Protein AF-T0ZNH0-F1 (afdb_monomer_lite)

Organism: NCBI:txid410659

Foldseek 3Di:
DPPVVVVVVVVVVVVVVVVVVVCVVDVVVVVVVPPPVVVVVVVVVVVVVVVVVVVVVVVVVVLVVQQDDDCDFLNVLVVVQVPDPDDHDALQVNLQRNVPNVCSNPVDDDDFLQCLVVRHDPPSAAHQEDEDAPCVPDDPVSNVSVVVRYVYYHYHD

Secondary structure (DSSP, 8-state):
--HHHHHHHHHHHHHHHHHHHHHHH-HHHHHHHHS-HHHHHHHHHHHHHHHHHHHHHHHHHHHHHHS---SSTHHHHHHHHHT-SS-PPPHHHHHHHHHHHHHHH-------HHHHHHHS-TTT--EEEEEETTGGGS-HHHHHHHHTTEEEEEE--

Radius of gyration: 29.54 Å; chains: 1; bounding box: 73×33×73 Å

Sequence (157 aa):
MDGLAASIELRYARVECLWNLTLAQNPDLRGIALERRHDLVGTFAALERQRLKDNVTTILANHLAQVPQGAMGEMKVIRGEIGKKRGHIALRRLFERAGTAIQRIKPVLLMSPISVAQFLPPGAISFDLLVIDEASQV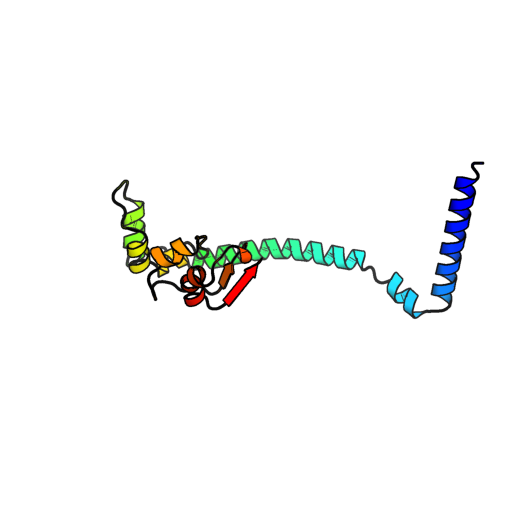RPEDALGAIARAGQIVVVG

Structure (mmCIF, N/CA/C/O backbone):
data_AF-T0ZNH0-F1
#
_entry.id   AF-T0ZNH0-F1
#
loop_
_atom_site.group_PDB
_atom_site.id
_atom_site.type_symbol
_atom_site.label_atom_id
_atom_site.label_alt_id
_atom_site.label_comp_id
_atom_site.label_asym_id
_atom_site.label_entity_id
_atom_site.label_seq_id
_atom_site.pdbx_PDB_ins_code
_atom_site.Cartn_x
_atom_site.Cartn_y
_atom_site.Cartn_z
_atom_site.occupancy
_atom_site.B_iso_or_equiv
_atom_site.auth_seq_id
_atom_site.auth_comp_id
_atom_site.auth_asym_id
_atom_site.auth_atom_id
_atom_site.pdbx_PDB_model_num
ATOM 1 N N . MET A 1 1 ? 51.446 13.162 -40.297 1.00 59.19 1 MET A N 1
ATOM 2 C CA . MET A 1 1 ? 50.164 12.531 -39.923 1.00 59.19 1 MET A CA 1
ATOM 3 C C . MET A 1 1 ? 50.441 11.597 -38.767 1.00 59.19 1 MET A C 1
ATOM 5 O O . MET A 1 1 ? 51.396 10.836 -38.853 1.00 59.19 1 MET A O 1
ATOM 9 N N . ASP A 1 2 ? 49.692 11.732 -37.677 1.00 78.88 2 ASP A N 1
ATOM 10 C CA . ASP A 1 2 ? 49.848 10.903 -36.481 1.00 78.88 2 ASP A CA 1
ATOM 11 C C . ASP A 1 2 ? 49.482 9.445 -36.812 1.00 78.88 2 ASP A C 1
ATOM 13 O O . ASP A 1 2 ? 48.378 9.163 -37.283 1.00 78.88 2 ASP A O 1
ATOM 17 N N . GLY A 1 3 ? 50.423 8.517 -36.616 1.00 81.94 3 GLY A N 1
ATOM 18 C CA . GLY A 1 3 ? 50.231 7.097 -36.925 1.00 81.94 3 GLY A CA 1
ATOM 19 C C . GLY A 1 3 ? 49.093 6.459 -36.123 1.00 81.94 3 GLY A C 1
ATOM 20 O O . GLY A 1 3 ? 48.479 5.493 -36.583 1.00 81.94 3 GLY A O 1
ATOM 21 N N . LEU A 1 4 ? 48.756 7.028 -34.961 1.00 79.25 4 LEU A N 1
ATOM 22 C CA . LEU A 1 4 ? 47.622 6.590 -34.155 1.00 79.25 4 LEU A CA 1
ATOM 23 C C . LEU A 1 4 ? 46.286 6.896 -34.851 1.00 79.25 4 LEU A C 1
ATOM 25 O O . LEU A 1 4 ? 45.416 6.027 -34.922 1.00 79.25 4 LEU A O 1
ATOM 29 N N . ALA A 1 5 ? 46.153 8.095 -35.426 1.00 83.00 5 ALA A N 1
ATOM 30 C CA . ALA A 1 5 ? 44.958 8.521 -36.152 1.00 83.00 5 ALA A CA 1
ATOM 31 C C . ALA A 1 5 ? 44.720 7.656 -37.401 1.00 83.00 5 ALA A C 1
ATOM 33 O O . ALA A 1 5 ? 43.619 7.140 -37.591 1.00 83.00 5 ALA A O 1
ATOM 34 N N . ALA A 1 6 ? 45.774 7.384 -38.178 1.00 86.38 6 ALA A N 1
ATOM 35 C CA . ALA A 1 6 ? 45.688 6.515 -39.355 1.00 86.38 6 ALA A CA 1
ATOM 36 C C . ALA A 1 6 ? 45.276 5.072 -38.997 1.00 86.38 6 ALA A C 1
ATOM 38 O O . ALA A 1 6 ? 44.510 4.431 -39.715 1.00 86.38 6 ALA A O 1
ATOM 39 N N . SER A 1 7 ? 45.745 4.549 -37.858 1.00 90.25 7 SER A N 1
ATOM 40 C CA . SER A 1 7 ? 45.369 3.214 -37.372 1.00 90.25 7 SER A CA 1
ATOM 41 C C . SER A 1 7 ? 43.906 3.130 -36.914 1.00 90.25 7 SER A C 1
ATOM 43 O O . SER A 1 7 ? 43.260 2.086 -37.055 1.00 90.25 7 SER A O 1
ATOM 45 N N . ILE A 1 8 ? 43.375 4.209 -36.334 1.00 88.31 8 ILE A N 1
ATOM 46 C CA . ILE A 1 8 ? 41.962 4.308 -35.948 1.00 88.31 8 ILE A CA 1
ATOM 47 C C . ILE A 1 8 ? 41.086 4.352 -37.202 1.00 88.31 8 ILE A C 1
ATOM 49 O O . ILE A 1 8 ? 40.141 3.572 -37.307 1.00 88.31 8 ILE A O 1
ATOM 53 N N . GLU A 1 9 ? 41.449 5.187 -38.173 1.00 90.25 9 GLU A N 1
ATOM 54 C CA . GLU A 1 9 ? 40.709 5.354 -39.424 1.00 90.25 9 GLU A CA 1
ATOM 55 C C . GLU A 1 9 ? 40.670 4.056 -40.247 1.00 90.25 9 GLU A C 1
ATOM 57 O O . GLU A 1 9 ? 39.603 3.625 -40.681 1.00 90.25 9 GLU A O 1
ATOM 62 N N . LEU A 1 10 ? 41.798 3.341 -40.350 1.00 93.62 10 LEU A N 1
ATOM 63 C CA . LEU A 1 10 ? 41.855 2.039 -41.023 1.00 93.62 10 LEU A CA 1
ATOM 64 C C . LEU A 1 10 ? 40.965 0.989 -40.336 1.00 93.62 10 LEU A C 1
ATOM 66 O O . LEU A 1 10 ? 40.299 0.193 -41.002 1.00 93.62 10 LEU A O 1
ATOM 70 N N . ARG A 1 11 ? 40.948 0.962 -38.995 1.00 90.88 11 ARG A N 1
ATOM 71 C CA . ARG A 1 11 ? 40.088 0.038 -38.238 1.00 90.88 11 ARG A CA 1
ATOM 72 C C . ARG A 1 11 ? 38.618 0.358 -38.440 1.00 90.88 11 ARG A C 1
ATOM 74 O O . ARG A 1 11 ? 37.847 -0.570 -38.668 1.00 90.88 11 ARG A O 1
ATOM 81 N N . TYR A 1 12 ? 38.254 1.636 -38.399 1.00 87.94 12 TYR A N 1
ATOM 82 C CA . TYR A 1 12 ? 36.891 2.079 -38.659 1.00 87.94 12 TYR A CA 1
ATOM 83 C C . TYR A 1 12 ? 36.436 1.662 -40.065 1.00 87.94 12 TYR A C 1
ATOM 85 O O . TYR A 1 12 ? 35.450 0.939 -40.193 1.00 87.94 12 TYR A O 1
ATOM 93 N N . ALA A 1 13 ? 37.221 1.991 -41.097 1.00 91.12 13 ALA A N 1
ATOM 94 C CA . ALA A 1 13 ? 36.915 1.643 -42.485 1.00 91.12 13 ALA A CA 1
ATOM 95 C C . ALA A 1 13 ? 36.782 0.124 -42.698 1.00 91.12 13 ALA A C 1
ATOM 97 O O . ALA A 1 13 ? 35.902 -0.347 -43.422 1.00 91.12 13 ALA A O 1
ATOM 98 N N . ARG A 1 14 ? 37.626 -0.676 -42.032 1.00 94.88 14 ARG A N 1
ATOM 99 C CA . ARG A 1 14 ? 37.534 -2.141 -42.090 1.00 94.88 14 ARG A CA 1
ATOM 100 C C . ARG A 1 14 ? 36.255 -2.662 -41.437 1.00 94.88 14 ARG A C 1
ATOM 102 O O . ARG A 1 14 ? 35.618 -3.548 -42.002 1.00 94.88 14 ARG A O 1
ATOM 109 N N . VAL A 1 15 ? 35.893 -2.150 -40.260 1.00 90.81 15 VAL A N 1
ATOM 110 C CA . VAL A 1 15 ? 34.671 -2.559 -39.547 1.00 90.81 15 VAL A CA 1
ATOM 111 C C . VAL A 1 15 ? 33.429 -2.185 -40.353 1.00 90.81 15 VAL A C 1
ATOM 113 O O . VAL A 1 15 ? 32.549 -3.023 -40.525 1.00 90.81 15 VAL A O 1
ATOM 116 N N . GLU A 1 16 ? 33.388 -0.978 -40.913 1.00 87.06 16 GLU A N 1
ATOM 117 C CA . GLU A 1 16 ? 32.293 -0.513 -41.769 1.00 87.06 16 GLU A CA 1
ATOM 118 C C . GLU A 1 16 ? 32.147 -1.377 -43.033 1.00 87.06 16 GLU A C 1
ATOM 120 O O . GLU A 1 16 ? 31.045 -1.804 -43.379 1.00 87.06 16 GLU A O 1
ATOM 125 N N . CYS A 1 17 ? 33.259 -1.729 -43.685 1.00 92.50 17 CYS A N 1
ATOM 126 C CA . CYS A 1 17 ? 33.256 -2.636 -44.833 1.00 92.50 17 CYS A CA 1
ATOM 127 C C . CYS A 1 17 ? 32.721 -4.033 -44.471 1.00 92.50 17 CYS A C 1
ATOM 129 O O . CYS A 1 17 ? 31.843 -4.559 -45.157 1.00 92.50 17 CYS A O 1
ATOM 131 N N . LEU A 1 18 ? 33.197 -4.621 -43.366 1.00 92.31 18 LEU A N 1
ATOM 132 C CA . LEU A 1 18 ? 32.725 -5.926 -42.888 1.00 92.31 18 LEU A CA 1
ATOM 133 C C . LEU A 1 18 ? 31.234 -5.899 -42.534 1.00 92.31 18 LEU A C 1
ATOM 135 O O . LEU A 1 18 ? 30.510 -6.846 -42.846 1.00 92.31 18 LEU A O 1
ATOM 139 N N . TRP A 1 19 ? 30.759 -4.809 -41.932 1.00 85.19 19 TRP A N 1
ATOM 140 C CA . TRP A 1 19 ? 29.345 -4.607 -41.635 1.00 85.19 19 TRP A CA 1
ATOM 141 C C . TRP A 1 19 ? 28.496 -4.560 -42.910 1.00 85.19 19 TRP A C 1
ATOM 143 O O . TRP A 1 19 ? 27.515 -5.297 -43.030 1.00 85.19 19 TRP A O 1
ATOM 153 N N . ASN A 1 20 ? 28.920 -3.782 -43.908 1.00 84.69 20 ASN A N 1
ATOM 154 C CA . ASN A 1 20 ? 28.225 -3.674 -45.191 1.00 84.69 20 ASN A CA 1
ATOM 155 C C . ASN A 1 20 ? 28.192 -5.007 -45.954 1.00 84.69 20 ASN A C 1
ATOM 157 O O . ASN A 1 20 ? 27.155 -5.371 -46.512 1.00 84.69 20 ASN A O 1
ATOM 161 N N . LEU A 1 21 ? 29.284 -5.778 -45.930 1.00 90.19 21 LEU A N 1
ATOM 162 C CA . LEU A 1 21 ? 29.322 -7.131 -46.496 1.00 90.19 21 LEU A CA 1
ATOM 163 C C . LEU A 1 21 ? 28.345 -8.072 -45.781 1.00 90.19 21 LEU A C 1
ATOM 165 O O . LEU A 1 21 ? 27.611 -8.817 -46.430 1.00 90.19 21 LEU A O 1
ATOM 169 N N . THR A 1 22 ? 28.285 -7.997 -44.453 1.00 86.44 22 THR A N 1
ATOM 170 C CA . THR A 1 22 ? 27.388 -8.828 -43.638 1.00 86.44 22 THR A CA 1
ATOM 171 C C . THR A 1 22 ? 25.914 -8.504 -43.914 1.00 86.44 22 THR A C 1
ATOM 173 O O . THR A 1 22 ? 25.105 -9.422 -44.058 1.00 86.44 22 THR A O 1
ATOM 176 N N . LEU A 1 23 ? 25.568 -7.218 -44.069 1.00 82.25 23 LEU A N 1
ATOM 177 C CA . LEU A 1 23 ? 24.232 -6.752 -44.473 1.00 82.25 23 LEU A CA 1
ATOM 178 C C . LEU A 1 23 ? 23.873 -7.095 -45.927 1.00 82.25 23 LEU A C 1
ATOM 180 O O . LEU A 1 23 ? 22.691 -7.166 -46.275 1.00 82.25 23 LEU A O 1
ATOM 184 N N . ALA A 1 24 ? 24.865 -7.252 -46.806 1.00 84.06 24 ALA A N 1
ATOM 185 C CA . ALA A 1 24 ? 24.647 -7.694 -48.180 1.00 84.06 24 ALA A CA 1
ATOM 186 C C . ALA A 1 24 ? 24.351 -9.198 -48.259 1.00 84.06 24 ALA A C 1
ATOM 188 O O . ALA A 1 24 ? 23.529 -9.608 -49.074 1.00 84.06 24 ALA A O 1
ATOM 189 N N . GLN A 1 25 ? 24.992 -9.994 -47.400 1.00 88.00 25 GLN A N 1
ATOM 190 C CA . GLN A 1 25 ? 24.851 -11.451 -47.365 1.00 88.00 25 GLN A CA 1
ATOM 191 C C . GLN A 1 25 ? 23.627 -11.930 -46.575 1.00 88.00 25 GLN A C 1
ATOM 193 O O . GLN A 1 25 ? 23.114 -13.005 -46.863 1.00 88.00 25 GLN A O 1
ATOM 198 N N . ASN A 1 26 ? 23.139 -11.140 -45.612 1.00 84.94 26 ASN A N 1
ATOM 199 C CA . ASN A 1 26 ? 22.004 -11.503 -44.760 1.00 84.94 26 ASN A CA 1
ATOM 200 C C . ASN A 1 26 ? 20.877 -10.459 -44.885 1.00 84.94 26 ASN A C 1
ATOM 202 O O . ASN A 1 26 ? 20.882 -9.462 -44.156 1.00 84.94 26 ASN A O 1
ATOM 206 N N . PRO A 1 27 ? 19.898 -10.664 -45.789 1.00 76.19 27 PRO A N 1
ATOM 207 C CA . PRO A 1 27 ? 18.793 -9.729 -46.017 1.00 76.19 27 PRO A CA 1
ATOM 208 C C . PRO A 1 27 ? 17.961 -9.446 -44.759 1.00 76.19 27 PRO A C 1
ATOM 210 O O . PRO A 1 27 ? 17.524 -8.313 -44.561 1.00 76.19 27 PRO A O 1
ATOM 213 N N . ASP A 1 28 ? 17.814 -10.436 -43.875 1.00 76.62 28 ASP A N 1
ATOM 214 C CA . ASP A 1 28 ? 17.057 -10.321 -42.621 1.00 76.62 28 ASP A CA 1
ATOM 215 C C . ASP A 1 28 ? 17.672 -9.297 -41.652 1.00 76.62 28 ASP A C 1
ATOM 217 O O . ASP A 1 28 ? 16.957 -8.604 -40.924 1.00 76.62 28 ASP A O 1
ATOM 221 N N . LEU A 1 29 ? 18.999 -9.110 -41.692 1.00 71.38 29 LEU A N 1
ATOM 222 C CA . LEU A 1 29 ? 19.687 -8.105 -40.874 1.00 71.38 29 LEU A CA 1
ATOM 223 C C . LEU A 1 29 ? 19.381 -6.667 -41.326 1.00 71.38 29 LEU A C 1
ATOM 225 O O . LEU A 1 29 ? 19.462 -5.746 -40.511 1.00 71.38 29 LEU A O 1
ATOM 229 N N . ARG A 1 30 ? 18.970 -6.449 -42.587 1.00 67.19 30 ARG A N 1
ATOM 230 C CA . ARG A 1 30 ? 18.522 -5.119 -43.048 1.00 67.19 30 ARG A CA 1
ATOM 231 C C . ARG A 1 30 ? 17.213 -4.704 -42.391 1.00 67.19 30 ARG A C 1
ATOM 233 O O . ARG A 1 30 ? 17.048 -3.527 -42.086 1.00 67.19 30 ARG A O 1
ATOM 240 N N . GLY A 1 31 ? 16.310 -5.655 -42.140 1.00 63.91 31 GLY A N 1
ATOM 241 C CA . GLY A 1 31 ? 15.053 -5.394 -41.434 1.00 63.91 31 GLY A CA 1
ATOM 242 C C . GLY A 1 31 ? 15.291 -4.898 -40.006 1.00 63.91 31 GLY A C 1
ATOM 243 O O . GLY A 1 31 ? 14.664 -3.938 -39.571 1.00 63.91 31 GLY A O 1
ATOM 244 N N . ILE A 1 32 ? 16.281 -5.475 -39.317 1.00 62.12 32 ILE A N 1
ATOM 245 C CA . ILE A 1 32 ? 16.666 -5.098 -37.947 1.00 62.12 32 ILE A CA 1
ATOM 246 C C . ILE A 1 32 ? 17.263 -3.682 -37.887 1.00 62.12 32 ILE A C 1
ATOM 248 O O . ILE A 1 32 ? 17.005 -2.953 -36.932 1.00 62.12 32 ILE A O 1
ATOM 252 N N . ALA A 1 33 ? 18.037 -3.279 -38.900 1.00 59.53 33 ALA A N 1
ATOM 253 C CA . ALA A 1 33 ? 18.602 -1.929 -38.995 1.00 59.53 33 ALA A CA 1
ATOM 254 C C . ALA A 1 33 ? 17.553 -0.853 -39.352 1.00 59.53 33 ALA A C 1
ATOM 256 O O . ALA A 1 33 ? 17.741 0.318 -39.028 1.00 59.53 33 ALA A O 1
ATOM 257 N N . LEU A 1 34 ? 16.459 -1.246 -40.016 1.00 55.78 34 LEU A N 1
ATOM 258 C CA . LEU A 1 34 ? 15.361 -0.367 -40.438 1.00 55.78 34 LEU A CA 1
ATOM 259 C C . LEU A 1 34 ? 14.237 -0.244 -39.404 1.00 55.78 34 LEU A C 1
ATOM 261 O O . LEU A 1 34 ? 13.443 0.699 -39.479 1.00 55.78 34 LEU A O 1
ATOM 265 N N . GLU A 1 35 ? 14.157 -1.151 -38.428 1.00 59.06 35 GLU A N 1
ATOM 266 C CA . GLU A 1 35 ? 13.307 -0.928 -37.266 1.00 59.06 35 GLU A CA 1
ATOM 267 C C . GLU A 1 35 ? 13.835 0.291 -36.512 1.00 59.06 35 GLU A C 1
ATOM 269 O O . GLU A 1 35 ? 14.874 0.251 -35.848 1.00 59.06 35 GLU A O 1
ATOM 274 N N . ARG A 1 36 ? 13.086 1.394 -36.587 1.00 66.38 36 ARG A N 1
ATOM 275 C CA . ARG A 1 36 ? 13.330 2.607 -35.805 1.00 66.38 36 ARG A CA 1
ATOM 276 C C . ARG A 1 36 ? 12.988 2.357 -34.335 1.00 66.38 36 ARG A C 1
ATOM 278 O O . ARG A 1 36 ? 12.093 2.974 -33.769 1.00 66.38 36 ARG A O 1
ATOM 285 N N . ARG A 1 37 ? 13.685 1.414 -33.701 1.00 70.06 37 ARG A N 1
ATOM 286 C CA . ARG A 1 37 ? 13.501 1.037 -32.293 1.00 70.06 37 ARG A CA 1
ATOM 287 C C . ARG A 1 37 ? 13.651 2.245 -31.383 1.00 70.06 37 ARG A C 1
ATOM 289 O O . ARG A 1 37 ? 12.901 2.377 -30.427 1.00 70.06 37 ARG A O 1
ATOM 296 N N . HIS A 1 38 ? 14.552 3.159 -31.734 1.00 74.12 38 HIS A N 1
ATOM 297 C CA . HIS A 1 38 ? 14.703 4.440 -31.053 1.00 74.12 38 HIS A CA 1
ATOM 298 C C . HIS A 1 38 ? 13.432 5.299 -31.139 1.00 74.12 38 HIS A C 1
ATOM 300 O O . HIS A 1 38 ? 12.978 5.796 -30.110 1.00 74.12 38 HIS A O 1
ATOM 306 N N . ASP A 1 39 ? 12.803 5.404 -32.313 1.00 81.75 39 ASP A N 1
ATOM 307 C CA . ASP A 1 39 ? 11.542 6.142 -32.481 1.00 81.75 39 ASP A CA 1
ATOM 308 C C . ASP A 1 39 ? 10.392 5.466 -31.720 1.00 81.75 39 ASP A C 1
ATOM 310 O O . ASP A 1 39 ? 9.567 6.148 -31.109 1.00 81.75 39 ASP A O 1
ATOM 314 N N . LEU A 1 40 ? 10.341 4.129 -31.710 1.00 84.62 40 LEU A N 1
ATOM 315 C CA . LEU A 1 40 ? 9.319 3.368 -30.987 1.00 84.62 40 LEU A CA 1
ATOM 316 C C . LEU A 1 40 ? 9.470 3.513 -29.468 1.00 84.62 40 LEU A C 1
ATOM 318 O O . LEU A 1 40 ? 8.483 3.767 -28.783 1.00 84.62 40 LEU A O 1
ATOM 322 N N . VAL A 1 41 ? 10.697 3.429 -28.946 1.00 88.25 41 VAL A N 1
ATOM 323 C CA . VAL A 1 41 ? 11.002 3.700 -27.532 1.00 88.25 41 VAL A CA 1
ATOM 324 C C . VAL A 1 41 ? 10.660 5.147 -27.179 1.00 88.25 41 VAL A C 1
ATOM 326 O O . VAL A 1 41 ? 10.044 5.393 -26.143 1.00 88.25 41 VAL A O 1
ATOM 329 N N . GLY A 1 42 ? 10.998 6.104 -28.049 1.00 89.62 42 GLY A N 1
ATOM 330 C CA . GLY A 1 42 ? 10.655 7.513 -27.864 1.00 89.62 42 GLY A CA 1
ATOM 331 C C . GLY A 1 42 ? 9.143 7.742 -27.806 1.00 89.62 42 GLY A C 1
ATOM 332 O O . GLY A 1 42 ? 8.650 8.411 -26.898 1.00 89.62 42 GLY A O 1
ATOM 333 N N . THR A 1 43 ? 8.402 7.124 -28.726 1.00 91.75 43 THR A N 1
ATOM 334 C CA . THR A 1 43 ? 6.935 7.189 -28.783 1.00 91.75 43 THR A CA 1
ATOM 335 C C . THR A 1 43 ? 6.311 6.547 -27.549 1.00 91.75 43 THR A C 1
ATOM 337 O O . THR A 1 43 ? 5.451 7.152 -26.913 1.00 91.75 43 THR A O 1
ATOM 340 N N . PHE A 1 44 ? 6.781 5.361 -27.156 1.00 92.81 44 PHE A N 1
ATOM 341 C CA . PHE A 1 44 ? 6.326 4.677 -25.949 1.00 92.81 44 PHE A CA 1
ATOM 342 C C . PHE A 1 44 ? 6.555 5.534 -24.701 1.00 92.81 44 PHE A C 1
ATOM 344 O O . PHE A 1 44 ? 5.619 5.774 -23.946 1.00 92.81 44 PHE A O 1
ATOM 351 N N . ALA A 1 45 ? 7.765 6.066 -24.507 1.00 94.56 45 ALA A N 1
ATOM 352 C CA . ALA A 1 45 ? 8.080 6.905 -23.355 1.00 94.56 45 ALA A CA 1
ATOM 353 C C . ALA A 1 45 ? 7.236 8.191 -23.320 1.00 94.56 45 ALA A C 1
ATOM 355 O O . ALA A 1 45 ? 6.839 8.643 -22.243 1.00 94.56 45 ALA A O 1
ATOM 356 N N . ALA A 1 46 ? 6.948 8.786 -24.482 1.00 95.31 46 ALA A N 1
ATOM 357 C CA . ALA A 1 46 ? 6.076 9.952 -24.581 1.00 95.31 46 ALA A CA 1
ATOM 358 C C . ALA A 1 46 ? 4.626 9.615 -24.196 1.00 95.31 46 ALA A C 1
ATOM 360 O O . ALA A 1 46 ? 4.042 10.308 -23.359 1.00 95.31 46 ALA A O 1
ATOM 361 N N . LEU A 1 47 ? 4.076 8.531 -24.750 1.00 95.81 47 LEU A N 1
ATOM 362 C CA . LEU A 1 47 ? 2.725 8.059 -24.444 1.00 95.81 47 LEU A CA 1
ATOM 363 C C . LEU A 1 47 ? 2.585 7.646 -22.977 1.00 95.81 47 LEU A C 1
ATOM 365 O O . LEU A 1 47 ? 1.593 7.990 -22.342 1.00 95.81 47 LEU A O 1
ATOM 369 N N . GLU A 1 48 ? 3.590 6.986 -22.407 1.00 95.94 48 GLU A N 1
ATOM 370 C CA . GLU A 1 48 ? 3.582 6.575 -21.003 1.00 95.94 48 GLU A CA 1
ATOM 371 C C . GLU A 1 48 ? 3.567 7.792 -20.068 1.00 95.94 48 GLU A C 1
ATOM 373 O O . GLU A 1 48 ? 2.777 7.857 -19.126 1.00 95.94 48 GLU A O 1
ATOM 378 N N . ARG A 1 49 ? 4.361 8.830 -20.368 1.00 94.56 49 ARG A N 1
ATOM 379 C CA . ARG A 1 49 ? 4.323 10.098 -19.617 1.00 94.56 49 ARG A CA 1
ATOM 380 C C . ARG A 1 49 ? 2.972 10.797 -19.716 1.00 94.56 49 ARG A C 1
ATOM 382 O O . ARG A 1 49 ? 2.550 11.424 -18.746 1.00 94.56 49 ARG A O 1
ATOM 389 N N . GLN A 1 50 ? 2.315 10.733 -20.871 1.00 94.31 50 GLN A N 1
ATOM 390 C CA . GLN A 1 50 ? 0.972 11.282 -21.034 1.00 94.31 50 GLN A CA 1
ATOM 391 C C . GLN A 1 50 ? -0.041 10.482 -20.210 1.00 94.31 50 GLN A C 1
ATOM 393 O O . GLN A 1 50 ? -0.770 11.060 -19.408 1.00 94.31 50 GLN A O 1
ATOM 398 N N . ARG A 1 51 ? 0.004 9.152 -20.305 1.00 95.12 51 ARG A N 1
ATOM 399 C CA . ARG A 1 51 ? -0.864 8.244 -19.557 1.00 95.12 51 ARG A CA 1
ATOM 400 C C . ARG A 1 51 ? -0.727 8.409 -18.046 1.00 95.12 51 ARG A C 1
ATOM 402 O O . ARG A 1 51 ? -1.730 8.379 -17.341 1.00 95.12 51 ARG A O 1
ATOM 409 N N . LEU A 1 52 ? 0.484 8.631 -17.533 1.00 94.75 52 LEU A N 1
ATOM 410 C CA . LEU A 1 52 ? 0.697 8.913 -16.111 1.00 94.75 52 LEU A CA 1
ATOM 411 C C . LEU A 1 52 ? -0.100 10.140 -15.641 1.00 94.75 52 LEU A C 1
ATOM 413 O O . LEU A 1 52 ? -0.674 10.105 -14.553 1.00 94.75 52 LEU A O 1
ATOM 417 N N . LYS A 1 53 ? -0.196 11.199 -16.455 1.00 92.69 53 LYS A N 1
ATOM 418 C CA . LYS A 1 53 ? -0.986 12.398 -16.118 1.00 92.69 53 LYS A CA 1
ATOM 419 C C . LYS A 1 53 ? -2.485 12.095 -16.065 1.00 92.69 53 LYS A C 1
ATOM 421 O O . LYS A 1 53 ? -3.167 12.507 -15.122 1.00 92.69 53 LYS A O 1
ATOM 426 N N . ASP A 1 54 ? -2.980 11.340 -17.039 1.00 94.81 54 ASP A N 1
ATOM 427 C CA . ASP A 1 54 ? -4.392 10.953 -17.113 1.00 94.81 54 ASP A CA 1
ATOM 428 C C . ASP A 1 54 ? -4.769 10.018 -15.952 1.00 94.81 54 ASP A C 1
ATOM 430 O O . ASP A 1 54 ? -5.817 10.180 -15.316 1.00 94.81 54 ASP A O 1
ATOM 434 N N . ASN A 1 55 ? -3.869 9.094 -15.600 1.00 95.50 55 ASN A N 1
ATOM 435 C CA . ASN A 1 55 ? -4.023 8.192 -14.463 1.00 95.50 55 ASN A CA 1
ATOM 436 C C . ASN A 1 55 ? -4.116 8.961 -13.143 1.00 95.50 55 ASN A C 1
ATOM 438 O O . ASN A 1 55 ? -5.022 8.691 -12.361 1.00 95.50 55 ASN A O 1
ATOM 442 N N . VAL A 1 56 ? -3.231 9.934 -12.894 1.00 94.56 56 VAL A N 1
ATOM 443 C CA . VAL A 1 56 ? -3.277 10.751 -11.665 1.00 94.56 56 VAL A CA 1
ATOM 444 C C . VAL A 1 56 ? -4.626 11.455 -11.531 1.00 94.56 56 VAL A C 1
ATOM 446 O O . VAL A 1 56 ? -5.243 11.409 -10.467 1.00 94.56 56 VAL A O 1
ATOM 449 N N . THR A 1 57 ? -5.111 12.054 -12.619 1.00 95.00 57 THR A N 1
ATOM 450 C CA . THR A 1 57 ? -6.406 12.749 -12.638 1.00 95.00 57 THR A CA 1
ATOM 451 C C . THR A 1 57 ? -7.557 11.786 -12.340 1.00 95.00 57 THR A C 1
ATOM 453 O O . THR A 1 57 ? -8.418 12.077 -11.511 1.00 95.00 57 THR A O 1
ATOM 456 N N . THR A 1 58 ? -7.536 10.607 -12.962 1.00 96.12 58 THR A N 1
ATOM 457 C CA . THR A 1 58 ? -8.557 9.566 -12.775 1.00 96.12 58 THR A CA 1
ATOM 458 C C . THR A 1 58 ? -8.552 9.012 -11.349 1.00 96.12 58 THR A C 1
ATOM 460 O O . THR A 1 58 ? -9.605 8.893 -10.724 1.00 96.12 58 THR A O 1
ATOM 463 N N . ILE A 1 59 ? -7.370 8.714 -10.802 1.00 95.06 59 ILE A N 1
ATOM 464 C CA . ILE A 1 59 ? -7.195 8.227 -9.428 1.00 95.06 59 ILE A CA 1
ATOM 465 C C . ILE A 1 59 ? -7.724 9.260 -8.433 1.00 95.06 59 ILE A C 1
ATOM 467 O O . ILE A 1 59 ? -8.470 8.900 -7.524 1.00 95.06 59 ILE A O 1
ATOM 471 N N . LEU A 1 60 ? -7.387 10.540 -8.620 1.00 94.69 60 LEU A N 1
ATOM 472 C CA . LEU A 1 60 ? -7.860 11.614 -7.751 1.00 94.69 60 LEU A CA 1
ATOM 473 C C . LEU A 1 60 ? -9.386 11.748 -7.797 1.00 94.69 60 LEU A C 1
ATOM 475 O O . LEU A 1 60 ? -10.018 11.816 -6.745 1.00 94.69 60 LEU A O 1
ATOM 479 N N . ALA A 1 61 ? -9.981 11.753 -8.992 1.00 95.25 61 ALA A N 1
ATOM 480 C CA . ALA A 1 61 ? -11.429 11.851 -9.150 1.00 95.25 61 ALA A CA 1
ATOM 481 C C . ALA A 1 61 ? -12.156 10.684 -8.460 1.00 95.25 61 ALA A C 1
ATOM 483 O O . ALA A 1 61 ? -13.089 10.905 -7.686 1.00 95.25 61 ALA A O 1
ATOM 484 N N . ASN A 1 62 ? -11.680 9.453 -8.670 1.00 94.50 62 ASN A N 1
ATOM 485 C CA . ASN A 1 62 ? -12.238 8.256 -8.039 1.00 94.50 62 ASN A CA 1
ATOM 486 C C . ASN A 1 62 ? -12.082 8.280 -6.517 1.00 94.50 62 ASN A C 1
ATOM 488 O O . ASN A 1 62 ? -13.022 7.946 -5.797 1.00 94.50 62 ASN A O 1
ATOM 492 N N . HIS A 1 63 ? -10.920 8.706 -6.018 1.00 94.50 63 HIS A N 1
ATOM 493 C CA . HIS A 1 63 ? -10.689 8.839 -4.587 1.00 94.50 63 HIS A CA 1
ATOM 494 C C . HIS A 1 63 ? -11.647 9.863 -3.967 1.00 94.50 63 HIS A C 1
ATOM 496 O O . HIS A 1 63 ? -12.360 9.531 -3.024 1.00 94.50 63 HIS A O 1
ATOM 502 N N . LEU A 1 64 ? -11.738 11.074 -4.530 1.00 93.56 64 LEU A N 1
ATOM 503 C CA . LEU A 1 64 ? -12.618 12.132 -4.023 1.00 93.56 64 LEU A CA 1
ATOM 504 C C . LEU A 1 64 ? -14.098 11.727 -4.024 1.00 93.56 64 LEU A C 1
ATOM 506 O O . LEU A 1 64 ? -14.825 12.103 -3.106 1.00 93.56 64 LEU A O 1
ATOM 510 N N . ALA A 1 65 ? -14.533 10.930 -5.003 1.00 92.75 65 ALA A N 1
ATOM 511 C CA . ALA A 1 65 ? -15.891 10.390 -5.050 1.00 92.75 65 ALA A CA 1
ATOM 512 C C . ALA A 1 65 ? -16.192 9.400 -3.905 1.00 92.75 65 ALA A C 1
ATOM 514 O O . ALA A 1 65 ? -17.344 9.261 -3.496 1.00 92.75 65 ALA A O 1
ATOM 515 N N . GLN A 1 66 ? -15.173 8.719 -3.372 1.00 88.69 66 GLN A N 1
ATOM 516 C CA . GLN A 1 66 ? -15.303 7.753 -2.275 1.00 88.69 66 GLN A CA 1
ATOM 517 C C . GLN A 1 66 ? -15.157 8.385 -0.882 1.00 88.69 66 GLN A C 1
ATOM 519 O O . GLN A 1 66 ? -15.567 7.776 0.115 1.00 88.69 66 GLN A O 1
ATOM 524 N N . VAL A 1 67 ? -14.578 9.589 -0.789 1.00 91.75 67 VAL A N 1
ATOM 525 C CA . VAL A 1 67 ? -14.370 10.280 0.489 1.00 91.75 67 VAL A CA 1
ATOM 526 C C . VAL A 1 67 ? -15.727 10.605 1.138 1.00 91.75 67 VAL A C 1
ATOM 528 O O . VAL A 1 67 ? -16.554 11.297 0.537 1.00 91.75 67 VAL A O 1
ATOM 531 N N . PRO A 1 68 ? -15.987 10.163 2.384 1.00 89.50 68 PRO A N 1
ATOM 532 C CA . PRO A 1 68 ? -17.264 10.422 3.040 1.00 89.50 68 PRO A CA 1
ATOM 533 C C . PRO A 1 68 ? -17.440 11.917 3.358 1.00 89.50 68 PRO A C 1
ATOM 535 O O . PRO A 1 68 ? -16.627 12.503 4.069 1.00 89.50 68 PRO A O 1
ATOM 538 N N . GLN A 1 69 ? -18.529 12.538 2.887 1.00 82.94 69 GLN A N 1
ATOM 539 C CA . GLN A 1 69 ? -18.773 13.977 3.107 1.00 82.94 69 GLN A CA 1
ATOM 540 C C . GLN A 1 69 ? -19.697 14.297 4.298 1.00 82.94 69 GLN A C 1
ATOM 542 O O . GLN A 1 69 ? -19.657 15.404 4.842 1.00 82.94 69 GLN A O 1
ATOM 547 N N . GLY A 1 70 ? -20.490 13.322 4.756 1.00 82.94 70 GLY A N 1
ATOM 548 C CA . GLY A 1 70 ? -21.466 13.494 5.837 1.00 82.94 70 GLY A CA 1
ATOM 549 C C . GLY A 1 70 ? -20.864 13.750 7.229 1.00 82.94 70 GLY A C 1
ATOM 550 O O . GLY A 1 70 ? -19.665 13.598 7.465 1.00 82.94 70 GLY A O 1
ATOM 551 N N . ALA A 1 71 ? -21.722 14.132 8.179 1.00 81.94 71 ALA A N 1
ATOM 552 C CA . ALA A 1 71 ? -21.354 14.376 9.582 1.00 81.94 71 ALA A CA 1
ATOM 553 C C . ALA A 1 71 ? -21.830 13.276 10.554 1.00 81.94 71 ALA A C 1
ATOM 555 O O . ALA A 1 71 ? -21.682 13.419 11.765 1.00 81.94 71 ALA A O 1
ATOM 556 N N . MET A 1 72 ? -22.417 12.194 10.034 1.00 85.00 72 MET A N 1
ATOM 557 C CA . MET A 1 72 ? -23.006 11.103 10.819 1.00 85.00 72 MET A CA 1
ATOM 558 C C . MET A 1 72 ? -22.158 9.827 10.744 1.00 85.00 72 MET A C 1
ATOM 560 O O . MET A 1 72 ? -21.272 9.707 9.898 1.00 85.00 72 MET A O 1
ATOM 564 N N . GLY A 1 73 ? -22.416 8.878 11.648 1.00 90.75 73 GLY A N 1
ATOM 565 C CA . GLY A 1 73 ? -21.673 7.616 11.725 1.00 90.75 73 GLY A CA 1
ATOM 566 C C . GLY A 1 73 ? -20.197 7.819 12.079 1.00 90.75 73 GLY A C 1
ATOM 567 O O . GLY A 1 73 ? -19.861 8.668 12.908 1.00 90.75 73 GLY A O 1
ATOM 568 N N . GLU A 1 74 ? -19.310 7.067 11.426 1.00 94.06 74 GLU A N 1
ATOM 569 C CA . GLU A 1 74 ? -17.856 7.133 11.636 1.00 94.06 74 GLU A CA 1
ATOM 570 C C . GLU A 1 74 ? -17.283 8.550 11.423 1.00 94.06 74 GLU A C 1
ATOM 572 O O . GLU A 1 74 ? -16.388 8.985 12.150 1.00 94.06 74 GLU A O 1
ATOM 577 N N . MET A 1 75 ? -17.865 9.337 10.508 1.00 94.94 75 MET A N 1
ATOM 578 C CA . MET A 1 75 ? -17.444 10.724 10.270 1.00 94.94 75 MET A CA 1
ATOM 579 C C . MET A 1 75 ? -17.700 11.652 11.456 1.00 94.94 75 MET A C 1
ATOM 581 O O . MET A 1 75 ? -16.968 12.627 11.631 1.00 94.94 75 MET A O 1
ATOM 585 N N . LYS A 1 76 ? -18.697 11.356 12.300 1.00 95.06 76 LYS A N 1
ATOM 586 C CA . LYS A 1 76 ? -18.933 12.111 13.539 1.00 95.06 76 LYS A CA 1
ATOM 587 C C . LYS A 1 76 ? -17.756 11.957 14.498 1.00 95.06 76 LYS A C 1
ATOM 589 O O . LYS A 1 76 ? -17.342 12.934 15.117 1.00 95.06 76 LYS A O 1
ATOM 594 N N . VAL A 1 77 ? -17.213 10.741 14.601 1.00 95.38 77 VAL A N 1
ATOM 595 C CA . VAL A 1 77 ? -16.041 10.442 15.435 1.00 95.38 77 VAL A CA 1
ATOM 596 C C . VAL A 1 77 ? -14.837 11.213 14.906 1.00 95.38 77 VAL A C 1
ATOM 598 O O . VAL A 1 77 ? -14.223 11.960 15.658 1.00 95.38 77 VAL A O 1
ATOM 601 N N . ILE A 1 78 ? -14.563 11.118 13.602 1.00 94.69 78 ILE A N 1
ATOM 602 C CA . ILE A 1 78 ? -13.419 11.789 12.967 1.00 94.69 78 ILE A CA 1
ATOM 603 C C . ILE A 1 78 ? -13.501 13.310 13.133 1.00 94.69 78 ILE A C 1
ATOM 605 O O . ILE A 1 78 ? -12.557 13.927 13.621 1.00 94.69 78 ILE A O 1
ATOM 609 N N . ARG A 1 79 ? -14.636 13.930 12.784 1.00 93.75 79 ARG A N 1
ATOM 610 C CA . ARG A 1 79 ? -14.824 15.385 12.933 1.00 93.75 79 ARG A CA 1
ATOM 611 C C . ARG A 1 79 ? -14.730 15.823 14.395 1.00 93.75 79 ARG A C 1
ATOM 613 O O . ARG A 1 79 ? -14.159 16.873 14.678 1.00 93.75 79 ARG A O 1
ATOM 620 N N . GLY A 1 80 ? -15.251 15.009 15.314 1.00 94.44 80 GLY A N 1
ATOM 621 C CA . GLY A 1 80 ? -15.128 15.233 16.750 1.00 94.44 80 GLY A CA 1
ATOM 622 C C . GLY A 1 80 ? -13.675 15.222 17.225 1.00 94.44 80 GLY A C 1
ATOM 623 O O . GLY A 1 80 ? -13.294 16.091 18.003 1.00 94.44 80 GLY A O 1
ATOM 624 N N . GLU A 1 81 ? -12.851 14.289 16.740 1.00 95.50 81 GLU A N 1
ATOM 625 C CA . GLU A 1 81 ? -11.423 14.244 17.076 1.00 95.50 81 GLU A CA 1
ATOM 626 C C . GLU A 1 81 ? -10.624 15.386 16.436 1.00 95.50 81 GLU A C 1
ATOM 628 O O . GLU A 1 81 ? -9.764 15.947 17.108 1.00 95.50 81 GLU A O 1
ATOM 633 N N . ILE A 1 82 ? -10.934 15.785 15.196 1.00 94.06 82 ILE A N 1
ATOM 634 C CA . ILE A 1 82 ? -10.291 16.927 14.516 1.00 94.06 82 ILE A CA 1
ATOM 635 C C . ILE A 1 82 ? -10.560 18.246 15.257 1.00 94.06 82 ILE A C 1
ATOM 637 O O . ILE A 1 82 ? -9.687 19.106 15.330 1.00 94.06 82 ILE A O 1
ATOM 641 N N . GLY A 1 83 ? -11.756 18.416 15.828 1.00 94.12 83 GLY A N 1
ATOM 642 C CA . GLY A 1 83 ? -12.120 19.626 16.572 1.00 94.12 83 GLY A CA 1
ATOM 643 C C . GLY A 1 83 ? -11.470 19.752 17.957 1.00 94.12 83 GLY A C 1
ATOM 644 O O . GLY A 1 83 ? -11.563 20.809 18.584 1.00 94.12 83 GLY A O 1
ATOM 645 N N . LYS A 1 84 ? -10.826 18.696 18.470 1.00 96.12 84 LYS A N 1
ATOM 646 C CA . LYS A 1 84 ? -10.176 18.715 19.788 1.00 96.12 84 LYS A CA 1
ATOM 647 C C . LYS A 1 84 ? -8.781 19.331 19.703 1.00 96.12 84 LYS A C 1
ATOM 649 O O . LYS A 1 84 ? -8.035 19.088 18.767 1.00 96.12 84 LYS A O 1
ATOM 654 N N . LYS A 1 85 ? -8.399 20.071 20.749 1.00 94.06 85 LYS A N 1
ATOM 655 C CA . LYS A 1 85 ? -7.022 20.571 20.940 1.00 94.06 85 LYS A CA 1
ATOM 656 C C . LYS A 1 85 ? -6.143 19.638 21.783 1.00 94.06 85 LYS A C 1
ATOM 658 O O . LYS A 1 85 ? -4.927 19.768 21.777 1.00 94.06 85 LYS A O 1
ATOM 663 N N . ARG A 1 86 ? -6.760 18.768 22.589 1.00 94.38 86 ARG A N 1
ATOM 664 C CA . ARG A 1 86 ? -6.104 17.833 23.517 1.00 94.38 86 ARG A CA 1
ATOM 665 C C . ARG A 1 86 ? -7.064 16.707 23.895 1.00 94.38 86 ARG A C 1
ATOM 667 O O . ARG A 1 86 ? -8.275 16.864 23.744 1.00 94.38 86 ARG A O 1
ATOM 674 N N . GLY A 1 87 ? -6.534 15.611 24.438 1.00 93.56 87 GLY A N 1
ATOM 675 C CA . GLY A 1 87 ? -7.352 14.477 24.889 1.00 93.56 87 GLY A CA 1
ATOM 676 C C . GLY A 1 87 ? -7.991 13.705 23.733 1.00 93.56 87 GLY A C 1
ATOM 677 O O . GLY A 1 87 ? -9.165 13.330 23.808 1.00 93.56 87 GLY A O 1
ATOM 678 N N . HIS A 1 88 ? -7.236 13.514 22.649 1.00 96.56 88 HIS A N 1
ATOM 679 C CA . HIS A 1 88 ? -7.665 12.666 21.542 1.00 96.56 88 HIS A CA 1
ATOM 680 C C . HIS A 1 88 ? -7.819 11.222 22.010 1.00 96.56 88 HIS A C 1
ATOM 682 O O . HIS A 1 88 ? -7.104 10.760 22.905 1.00 96.56 88 HIS A O 1
ATOM 688 N N . ILE A 1 89 ? -8.756 10.497 21.406 1.00 95.69 89 ILE A N 1
ATOM 689 C CA . ILE A 1 89 ? -8.854 9.059 21.658 1.00 95.69 89 ILE A CA 1
ATOM 690 C C . ILE A 1 89 ? -7.606 8.344 21.125 1.00 95.69 89 ILE A C 1
ATOM 692 O O . ILE A 1 89 ? -7.012 8.751 20.129 1.00 95.69 89 ILE A O 1
ATOM 696 N N . ALA A 1 90 ? -7.215 7.254 21.787 1.00 95.44 90 ALA A N 1
ATOM 697 C CA . ALA A 1 90 ? -6.102 6.429 21.331 1.00 95.44 90 ALA A CA 1
ATOM 698 C C . ALA A 1 90 ? -6.346 5.918 19.901 1.00 95.44 90 ALA A C 1
ATOM 700 O O . ALA A 1 90 ? -7.464 5.504 19.583 1.00 95.44 90 ALA A O 1
ATOM 701 N N . LEU A 1 91 ? -5.290 5.878 19.078 1.00 93.81 91 LEU A N 1
ATOM 702 C CA . LEU A 1 91 ? -5.363 5.450 17.673 1.00 93.81 91 LEU A CA 1
ATOM 703 C C . LEU A 1 91 ? -6.073 4.108 17.504 1.00 93.81 91 LEU A C 1
ATOM 705 O O . LEU A 1 91 ? -6.932 3.975 16.641 1.00 93.81 91 LEU A O 1
ATOM 709 N N . ARG A 1 92 ? -5.794 3.145 18.387 1.00 94.81 92 ARG A N 1
ATOM 710 C CA . ARG A 1 92 ? -6.461 1.842 18.357 1.00 94.81 92 ARG A CA 1
ATOM 711 C C . ARG A 1 92 ? -7.986 1.959 18.433 1.00 94.81 92 ARG A C 1
ATOM 713 O O . ARG A 1 92 ? -8.681 1.421 17.581 1.00 94.81 92 ARG A O 1
ATOM 720 N N . ARG A 1 93 ? -8.507 2.743 19.384 1.00 95.44 93 ARG A N 1
ATOM 721 C CA . ARG A 1 93 ? -9.955 3.001 19.515 1.00 95.44 93 ARG A CA 1
ATOM 722 C C . ARG A 1 93 ? -10.508 3.826 18.357 1.00 95.44 93 ARG A C 1
ATOM 724 O O . ARG A 1 93 ? -11.682 3.699 18.029 1.00 95.44 93 ARG A O 1
ATOM 731 N N . LEU A 1 94 ? -9.691 4.699 17.769 1.00 95.19 94 LEU A N 1
ATOM 732 C CA . LEU A 1 94 ? -10.077 5.466 16.589 1.00 95.19 94 LEU A CA 1
ATOM 733 C C . LEU A 1 94 ? -10.311 4.534 15.391 1.00 95.19 94 LEU A C 1
ATOM 735 O O . LEU A 1 94 ? -11.360 4.630 14.762 1.00 95.19 94 LEU A O 1
ATOM 739 N N . PHE A 1 95 ? -9.403 3.587 15.134 1.00 95.00 95 PHE A N 1
ATOM 740 C CA . PHE A 1 95 ? -9.579 2.575 14.087 1.00 95.00 95 PHE A CA 1
ATOM 741 C C . PHE A 1 95 ? -10.739 1.612 14.375 1.00 95.00 95 PHE A C 1
ATOM 743 O O . PHE A 1 95 ? -11.447 1.246 13.445 1.00 95.00 95 PHE A O 1
ATOM 750 N N . GLU A 1 96 ? -11.003 1.255 15.637 1.00 94.31 96 GLU A N 1
ATOM 751 C CA . GLU A 1 96 ? -12.193 0.457 16.004 1.00 94.31 96 GLU A CA 1
ATOM 752 C C . GLU A 1 96 ? -13.507 1.181 15.685 1.00 94.31 96 GLU A C 1
ATOM 754 O O . GLU A 1 96 ? -14.486 0.551 15.300 1.00 94.31 96 GLU A O 1
ATOM 759 N N . ARG A 1 97 ? -13.551 2.504 15.881 1.00 94.25 97 ARG A N 1
ATOM 760 C CA . ARG A 1 97 ? -14.788 3.295 15.774 1.00 94.25 97 ARG A CA 1
ATOM 761 C C . ARG A 1 97 ? -15.013 3.929 14.408 1.00 94.25 97 ARG A C 1
ATOM 763 O O . ARG A 1 97 ? -16.141 4.319 14.122 1.00 94.25 97 ARG A O 1
ATOM 770 N N . ALA A 1 98 ? -13.952 4.135 13.635 1.00 95.06 98 ALA A N 1
ATOM 771 C CA . ALA A 1 98 ? -13.995 4.885 12.384 1.00 95.06 98 ALA A CA 1
ATOM 772 C C . ALA A 1 98 ? -13.029 4.349 11.312 1.00 95.06 98 ALA A C 1
ATOM 774 O O . ALA A 1 98 ? -12.597 5.103 10.439 1.00 95.06 98 ALA A O 1
ATOM 775 N N . GLY A 1 99 ? -12.642 3.071 11.393 1.00 93.44 99 GLY A N 1
ATOM 776 C CA . GLY A 1 99 ? -11.653 2.457 10.502 1.00 93.44 99 GLY A CA 1
ATOM 777 C C . GLY A 1 99 ? -12.010 2.571 9.020 1.00 93.44 99 GLY A C 1
ATOM 778 O O . GLY A 1 99 ? -11.159 2.961 8.221 1.00 93.44 99 GLY A O 1
ATOM 779 N N . THR A 1 100 ? -13.274 2.331 8.662 1.00 92.25 100 THR A N 1
ATOM 780 C CA . THR A 1 100 ? -13.754 2.389 7.273 1.00 92.25 100 THR A CA 1
ATOM 781 C C . THR A 1 100 ? -13.630 3.796 6.692 1.00 92.25 100 THR A C 1
ATOM 783 O O . THR A 1 100 ? -13.133 3.990 5.584 1.00 92.25 100 THR A O 1
ATOM 786 N N . ALA A 1 101 ? -14.069 4.808 7.437 1.00 94.19 101 ALA A N 1
ATOM 787 C CA . ALA A 1 101 ? -14.008 6.200 7.027 1.00 94.19 101 ALA A CA 1
ATOM 788 C C . ALA A 1 101 ? -12.561 6.698 6.967 1.00 94.19 101 ALA A C 1
ATOM 790 O O . ALA A 1 101 ? -12.204 7.390 6.015 1.00 94.19 101 ALA A O 1
ATOM 791 N N . ILE A 1 102 ? -11.710 6.298 7.920 1.00 94.25 102 ILE A N 1
ATOM 792 C CA . ILE A 1 102 ? -10.273 6.602 7.884 1.00 94.25 102 ILE A CA 1
ATOM 793 C C . ILE A 1 102 ? -9.639 6.014 6.629 1.00 94.25 102 ILE A C 1
ATOM 795 O O . ILE A 1 102 ? -8.918 6.730 5.945 1.00 94.25 102 ILE A O 1
ATOM 799 N N . GLN A 1 103 ? -9.929 4.757 6.295 1.00 93.38 103 GLN A N 1
ATOM 800 C CA . GLN A 1 103 ? -9.372 4.111 5.111 1.00 93.38 103 GLN A CA 1
ATOM 801 C C . GLN A 1 103 ? -9.863 4.759 3.811 1.00 93.38 103 GLN A C 1
ATOM 803 O O . GLN A 1 103 ? -9.082 4.938 2.884 1.00 93.38 103 GLN A O 1
ATOM 808 N N . ARG A 1 104 ? -11.126 5.194 3.742 1.00 93.06 104 ARG A N 1
ATOM 809 C CA . ARG A 1 104 ? -11.631 5.942 2.576 1.00 93.06 104 ARG A CA 1
ATOM 810 C C . ARG A 1 104 ? -10.977 7.313 2.424 1.00 93.06 104 ARG A C 1
ATOM 812 O O . ARG A 1 104 ? -10.751 7.747 1.303 1.00 93.06 104 ARG A O 1
ATOM 819 N N . ILE A 1 105 ? -10.674 7.992 3.532 1.00 93.62 105 ILE A N 1
ATOM 820 C CA . ILE A 1 105 ? -9.968 9.284 3.528 1.00 93.62 105 ILE A CA 1
ATOM 821 C C . ILE A 1 105 ? -8.479 9.093 3.214 1.00 93.62 105 ILE A C 1
ATOM 823 O O . ILE A 1 105 ? -7.889 9.878 2.480 1.00 93.62 105 ILE A O 1
ATOM 827 N N . LYS A 1 106 ? -7.859 8.058 3.780 1.00 94.06 106 LYS A N 1
ATOM 828 C CA . LYS A 1 106 ? -6.437 7.744 3.655 1.00 94.06 106 LYS A CA 1
ATOM 829 C C . LYS A 1 106 ? -6.280 6.258 3.294 1.00 94.06 106 LYS A C 1
ATOM 831 O O . LYS A 1 106 ? -6.047 5.440 4.185 1.00 94.06 106 LYS A O 1
ATOM 836 N N . PRO A 1 107 ? -6.372 5.909 1.998 1.00 93.31 107 PRO A N 1
ATOM 837 C CA . PRO A 1 107 ? -6.317 4.514 1.552 1.00 93.31 107 PRO A CA 1
ATOM 838 C C . PRO A 1 107 ? -4.927 3.891 1.709 1.00 93.31 107 PRO A C 1
ATOM 840 O O . PRO A 1 107 ? -4.811 2.679 1.865 1.00 93.31 107 PRO A O 1
ATOM 843 N N . VAL A 1 108 ? -3.874 4.716 1.722 1.00 95.00 108 VAL A N 1
ATOM 844 C CA . VAL A 1 108 ? -2.48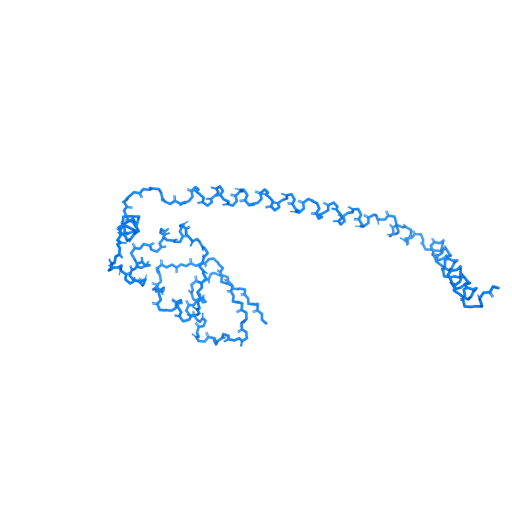3 4.274 1.881 1.00 95.00 108 VAL A CA 1
ATOM 845 C C . VAL A 1 108 ? -1.965 4.655 3.267 1.00 95.00 108 VAL A C 1
ATOM 847 O O . VAL A 1 108 ? -1.850 5.843 3.605 1.00 95.00 108 VAL A O 1
ATOM 850 N N . LEU A 1 109 ? -1.627 3.641 4.066 1.00 95.12 109 LEU A N 1
ATOM 851 C CA . LEU A 1 109 ? -1.004 3.799 5.379 1.00 95.12 109 LEU A CA 1
ATOM 852 C C . LEU A 1 109 ? 0.476 3.416 5.318 1.00 95.12 109 LEU A C 1
ATOM 854 O O . LEU A 1 109 ? 0.833 2.395 4.743 1.00 95.12 109 LEU A O 1
ATOM 858 N N . LEU A 1 110 ? 1.317 4.228 5.957 1.00 94.50 110 LEU A N 1
ATOM 859 C CA . LEU A 1 110 ? 2.739 3.958 6.154 1.00 94.50 110 LEU A CA 1
ATOM 860 C C . LEU A 1 110 ? 2.975 3.783 7.654 1.00 94.50 110 LEU A C 1
ATOM 862 O O . LEU A 1 110 ? 2.700 4.701 8.430 1.00 94.50 110 LEU A O 1
ATOM 866 N N . MET A 1 111 ? 3.409 2.595 8.063 1.00 92.25 111 MET A N 1
ATOM 867 C CA . MET A 1 111 ? 3.562 2.210 9.465 1.00 92.25 111 MET A CA 1
ATOM 868 C C . MET A 1 111 ? 4.695 1.196 9.611 1.00 92.25 111 MET A C 1
ATOM 870 O O . MET A 1 111 ? 4.931 0.406 8.702 1.00 92.25 111 MET A O 1
ATOM 874 N N . SER A 1 112 ? 5.353 1.175 10.773 1.00 91.25 112 SER A N 1
ATOM 875 C CA . SER A 1 112 ? 6.238 0.061 11.118 1.00 91.25 112 SER A CA 1
ATOM 876 C C . SER A 1 112 ? 5.419 -1.205 11.427 1.00 91.25 112 SER A C 1
ATOM 878 O O . SER A 1 112 ? 4.255 -1.091 11.839 1.00 91.25 112 SER A O 1
ATOM 880 N N . PRO A 1 113 ? 6.010 -2.408 11.310 1.00 89.06 113 PRO A N 1
ATOM 881 C CA . PRO A 1 113 ? 5.323 -3.666 11.623 1.00 89.06 113 PRO A CA 1
ATOM 882 C C . PRO A 1 113 ? 4.715 -3.688 13.040 1.00 89.06 113 PRO A C 1
ATOM 884 O O . PRO A 1 113 ? 3.559 -4.065 13.239 1.00 89.06 113 PRO A O 1
ATOM 887 N N . ILE A 1 114 ? 5.446 -3.149 14.023 1.00 89.25 114 ILE A N 1
ATOM 888 C CA . ILE A 1 114 ? 4.981 -3.024 15.412 1.00 89.25 114 ILE A CA 1
ATOM 889 C C . ILE A 1 114 ? 3.756 -2.102 15.509 1.00 89.25 114 ILE A C 1
ATOM 891 O O . ILE A 1 114 ? 2.779 -2.429 16.187 1.00 89.25 114 ILE A O 1
ATOM 895 N N . SER A 1 115 ? 3.778 -0.954 14.824 1.00 92.44 115 SER A N 1
ATOM 896 C CA . SER A 1 115 ? 2.653 -0.012 14.830 1.00 92.44 115 SER A CA 1
ATOM 897 C C . SER A 1 115 ? 1.380 -0.622 14.243 1.00 92.44 115 SER A C 1
ATOM 899 O O . SER A 1 115 ? 0.293 -0.344 14.751 1.00 92.44 115 SER A O 1
ATOM 901 N N . VAL A 1 116 ? 1.498 -1.494 13.236 1.00 92.00 116 VAL A N 1
ATOM 902 C CA . VAL A 1 116 ? 0.350 -2.222 12.676 1.00 92.00 116 VAL A CA 1
ATOM 903 C C . VAL A 1 116 ? -0.322 -3.078 13.749 1.00 92.00 116 VAL A C 1
ATOM 905 O O . VAL A 1 116 ? -1.525 -2.945 13.971 1.00 92.00 116 VAL A O 1
ATOM 908 N N . ALA A 1 117 ? 0.437 -3.904 14.473 1.00 89.19 117 ALA A N 1
ATOM 909 C CA . ALA A 1 117 ? -0.118 -4.767 15.519 1.00 89.19 117 ALA A CA 1
ATOM 910 C C . ALA A 1 117 ? -0.724 -3.972 16.695 1.00 89.19 117 ALA A C 1
ATOM 912 O O . ALA A 1 117 ? -1.769 -4.338 17.250 1.00 89.19 117 ALA A O 1
ATOM 913 N N . GLN A 1 118 ? -0.087 -2.858 17.068 1.00 91.19 118 GLN A N 1
ATOM 914 C CA . GLN A 1 118 ? -0.523 -2.022 18.186 1.00 91.19 118 GLN A CA 1
ATOM 915 C C . GLN A 1 118 ? -1.790 -1.220 17.868 1.00 91.19 118 GLN A C 1
ATOM 917 O O . GLN A 1 118 ? -2.714 -1.174 18.689 1.00 91.19 118 GLN A O 1
ATOM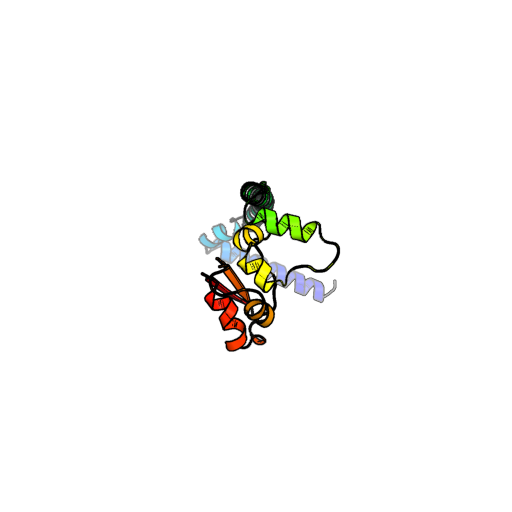 922 N N . PHE A 1 119 ? -1.853 -0.587 16.696 1.00 92.75 119 PHE A N 1
ATOM 923 C CA . PHE A 1 119 ? -2.905 0.379 16.380 1.00 92.75 119 PHE A CA 1
ATOM 924 C C . PHE A 1 119 ? -4.050 -0.192 15.560 1.00 92.75 119 PHE A C 1
ATOM 926 O O . PHE A 1 119 ? -5.138 0.369 15.635 1.00 92.75 119 PHE A O 1
ATOM 933 N N . LEU A 1 120 ? -3.845 -1.278 14.813 1.00 93.12 120 LEU A N 1
ATOM 934 C CA . LEU A 1 120 ? -4.877 -1.850 13.954 1.00 93.12 120 LEU A CA 1
ATOM 935 C C . LEU A 1 120 ? -5.487 -3.086 14.635 1.00 93.12 120 LEU A C 1
ATOM 937 O O . LEU A 1 120 ? -4.832 -4.126 14.732 1.00 93.12 120 LEU A O 1
ATOM 941 N N . PRO A 1 121 ? -6.732 -3.006 15.138 1.00 89.94 121 PRO A N 1
ATOM 942 C CA . PRO A 1 121 ? -7.417 -4.143 15.748 1.00 89.94 121 PRO A CA 1
ATOM 943 C C . PRO A 1 121 ? -7.814 -5.181 14.691 1.00 89.94 121 PRO A C 1
ATOM 945 O O . PRO A 1 121 ? -8.133 -4.809 13.559 1.00 89.94 121 PRO A O 1
ATOM 948 N N . PRO A 1 122 ? -7.802 -6.493 15.003 1.00 88.12 122 PRO A N 1
ATOM 949 C CA . PRO A 1 122 ? -8.279 -7.543 14.092 1.00 88.12 122 PRO A CA 1
ATOM 950 C C . PRO A 1 122 ? -9.678 -7.238 13.548 1.00 88.12 122 PRO A C 1
ATOM 952 O O . PRO A 1 122 ? -10.548 -6.819 14.302 1.00 88.12 122 PRO A O 1
ATOM 955 N N . GLY A 1 123 ? -9.871 -7.388 12.236 1.00 85.56 123 GLY A N 1
ATOM 956 C CA . GLY A 1 123 ? -11.162 -7.151 11.576 1.00 85.56 123 GLY A CA 1
ATOM 957 C C . GLY A 1 123 ? -11.594 -5.687 11.419 1.00 85.56 123 GLY A C 1
ATOM 958 O O . GLY A 1 123 ? -12.579 -5.440 10.738 1.00 85.56 123 GLY A O 1
ATOM 959 N N . ALA A 1 124 ? -10.877 -4.713 11.995 1.00 87.62 124 ALA A N 1
ATOM 960 C CA . ALA A 1 124 ? -11.249 -3.300 11.870 1.00 87.62 124 ALA A CA 1
ATOM 961 C C . ALA A 1 124 ? -10.954 -2.725 10.476 1.00 87.62 124 ALA A C 1
ATOM 963 O O . ALA A 1 124 ? -11.733 -1.926 9.968 1.00 87.62 12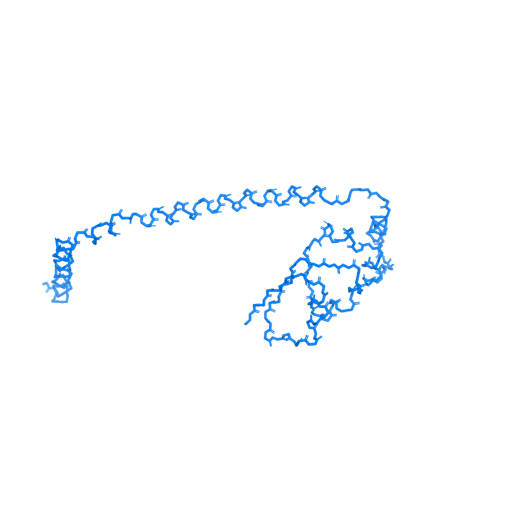4 ALA A O 1
ATOM 964 N N . ILE A 1 125 ? -9.820 -3.117 9.881 1.00 91.19 125 ILE A N 1
ATOM 965 C CA . ILE A 1 125 ? -9.406 -2.719 8.531 1.00 91.19 125 ILE A CA 1
ATOM 966 C C . ILE A 1 125 ? -8.632 -3.844 7.832 1.00 91.19 125 ILE A C 1
ATOM 968 O O . ILE A 1 125 ? -7.942 -4.639 8.488 1.00 91.19 125 ILE A O 1
ATOM 972 N N . SER A 1 126 ? -8.731 -3.856 6.505 1.00 93.69 126 SER A N 1
ATOM 973 C CA . SER A 1 126 ? -8.078 -4.783 5.573 1.00 93.69 126 SER A CA 1
ATOM 974 C C . SER A 1 126 ? -7.527 -4.022 4.375 1.00 93.69 126 SER A C 1
ATOM 976 O O . SER A 1 126 ? -8.135 -3.047 3.953 1.00 93.69 126 SER A O 1
ATOM 978 N N . PHE A 1 127 ? -6.421 -4.468 3.799 1.00 95.19 127 PHE A N 1
ATOM 979 C CA . PHE A 1 127 ? -5.771 -3.841 2.654 1.00 95.19 127 PHE A CA 1
ATOM 980 C C . PHE A 1 127 ? -5.736 -4.794 1.468 1.00 95.19 127 PHE A C 1
ATOM 982 O O . PHE A 1 127 ? -5.593 -6.004 1.628 1.00 95.19 127 PHE A O 1
ATOM 989 N N . ASP A 1 128 ? -5.798 -4.240 0.266 1.00 96.31 128 ASP A N 1
ATOM 990 C CA . ASP A 1 128 ? -5.637 -5.039 -0.947 1.00 96.31 128 ASP A CA 1
ATOM 991 C C . ASP A 1 128 ? -4.161 -5.408 -1.161 1.00 96.31 128 ASP A C 1
ATOM 993 O O . ASP A 1 128 ? -3.851 -6.510 -1.607 1.00 96.31 128 ASP A O 1
ATOM 997 N N . LEU A 1 129 ? -3.246 -4.512 -0.765 1.00 96.56 129 LEU A N 1
ATOM 998 C CA . LEU A 1 129 ? -1.807 -4.641 -0.971 1.00 96.56 129 LEU A CA 1
ATOM 999 C C . LEU A 1 129 ? -1.008 -4.222 0.271 1.00 96.56 129 LEU A C 1
ATOM 1001 O O . LEU A 1 129 ? -1.212 -3.139 0.821 1.00 96.56 129 LEU A O 1
ATOM 1005 N N . LEU A 1 130 ? -0.045 -5.058 0.652 1.00 96.00 130 LEU A N 1
ATOM 1006 C CA . LEU A 1 130 ? 1.032 -4.747 1.586 1.00 96.00 130 LEU A CA 1
ATOM 1007 C C . LEU A 1 130 ? 2.353 -4.657 0.823 1.00 96.00 130 LEU A C 1
ATOM 1009 O O . LEU A 1 130 ? 2.719 -5.591 0.116 1.00 96.00 130 LEU A O 1
ATOM 1013 N N . VAL A 1 131 ? 3.086 -3.561 1.009 1.00 95.94 131 VAL A N 1
ATOM 1014 C CA . VAL A 1 131 ? 4.457 -3.410 0.508 1.00 95.94 131 VAL A CA 1
ATOM 1015 C C . VAL A 1 131 ? 5.398 -3.386 1.704 1.00 95.94 131 VAL A C 1
ATOM 1017 O O . VAL A 1 131 ? 5.248 -2.539 2.584 1.00 95.94 131 VAL A O 1
ATOM 1020 N N . ILE A 1 132 ? 6.337 -4.328 1.742 1.00 94.38 132 ILE A N 1
ATOM 1021 C CA . ILE A 1 132 ? 7.407 -4.372 2.737 1.00 94.38 132 ILE A CA 1
ATOM 1022 C C . ILE A 1 132 ? 8.682 -3.924 2.036 1.00 94.38 132 ILE A C 1
ATOM 1024 O O . ILE A 1 132 ? 9.222 -4.663 1.214 1.00 94.38 132 ILE A O 1
ATOM 1028 N N . ASP A 1 133 ? 9.112 -2.705 2.346 1.00 91.56 133 ASP A N 1
ATOM 1029 C CA . ASP A 1 133 ? 10.417 -2.184 1.945 1.00 91.56 133 ASP A CA 1
ATOM 1030 C C . ASP A 1 133 ? 11.476 -2.608 2.970 1.00 91.56 133 ASP A C 1
ATOM 1032 O O . ASP A 1 133 ? 11.158 -2.779 4.150 1.00 91.56 133 ASP A O 1
ATOM 1036 N N . GLU A 1 134 ? 12.711 -2.816 2.521 1.00 87.88 134 GLU A N 1
ATOM 1037 C CA . GLU A 1 134 ? 13.813 -3.361 3.328 1.00 87.88 134 GLU A CA 1
ATOM 1038 C C . GLU A 1 134 ? 13.442 -4.659 4.071 1.00 87.88 134 GLU A C 1
ATOM 1040 O O . GLU A 1 134 ? 13.734 -4.846 5.255 1.00 87.88 134 GLU A O 1
ATOM 1045 N N . ALA A 1 135 ? 12.786 -5.588 3.372 1.00 87.12 135 ALA A N 1
ATOM 1046 C CA . ALA A 1 135 ? 12.217 -6.787 3.984 1.00 87.12 135 ALA A CA 1
ATOM 1047 C C . ALA A 1 135 ? 13.232 -7.676 4.722 1.00 87.12 135 ALA A C 1
ATOM 1049 O O . ALA A 1 135 ? 12.854 -8.400 5.641 1.00 87.12 135 ALA A O 1
ATOM 1050 N N . SER A 1 136 ? 14.519 -7.584 4.379 1.00 90.50 136 SER A N 1
ATOM 1051 C CA . SER A 1 136 ? 15.612 -8.258 5.089 1.00 90.50 136 SER A CA 1
ATOM 1052 C C . SER A 1 136 ? 15.758 -7.821 6.554 1.00 90.50 136 SER A C 1
ATOM 1054 O O . SER A 1 136 ? 16.287 -8.580 7.365 1.00 90.50 136 SER A O 1
ATOM 1056 N N . GLN A 1 137 ? 15.269 -6.631 6.915 1.00 88.12 137 GLN A N 1
ATOM 1057 C CA . GLN A 1 137 ? 15.282 -6.105 8.283 1.00 88.12 137 GLN A CA 1
ATOM 1058 C C . GLN A 1 137 ? 14.000 -6.419 9.065 1.00 88.12 137 GLN A C 1
ATOM 1060 O O . GLN A 1 137 ? 13.932 -6.179 10.273 1.00 88.12 137 GLN A O 1
ATOM 1065 N N . VAL A 1 138 ? 12.968 -6.947 8.403 1.00 88.94 138 VAL A N 1
ATOM 1066 C CA . VAL A 1 138 ? 11.675 -7.218 9.030 1.00 88.94 138 VAL A CA 1
ATOM 1067 C C . VAL A 1 138 ? 11.609 -8.675 9.457 1.00 88.94 138 VAL A C 1
ATOM 1069 O O . VAL A 1 138 ? 11.612 -9.591 8.637 1.00 88.94 138 VAL A O 1
ATOM 1072 N N . ARG A 1 139 ? 11.497 -8.901 10.766 1.00 90.69 139 ARG A N 1
ATOM 1073 C CA . ARG A 1 139 ? 11.308 -10.253 11.290 1.00 90.69 139 ARG A CA 1
ATOM 1074 C C . ARG A 1 139 ? 9.916 -10.783 10.908 1.00 90.69 139 ARG A C 1
ATOM 1076 O O . ARG A 1 139 ? 8.940 -10.034 11.035 1.00 90.69 139 ARG A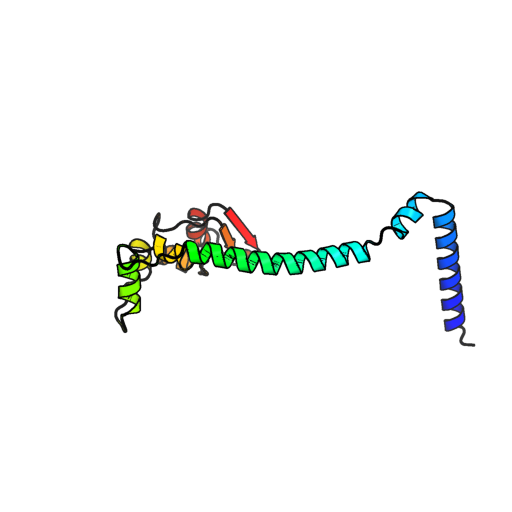 O 1
ATOM 1083 N N . PRO A 1 140 ? 9.781 -12.048 10.468 1.00 89.38 140 PRO A N 1
ATOM 1084 C CA . PRO A 1 140 ? 8.496 -12.604 10.041 1.00 89.38 140 PRO A CA 1
ATOM 1085 C C . PRO A 1 140 ? 7.382 -12.488 11.091 1.00 89.38 140 PRO A C 1
ATOM 1087 O O . PRO A 1 140 ? 6.235 -12.198 10.748 1.00 89.38 140 PRO A O 1
ATOM 1090 N N . GLU A 1 141 ? 7.713 -12.660 12.371 1.00 91.12 141 GLU A N 1
ATOM 1091 C CA . GLU A 1 141 ? 6.777 -12.524 13.488 1.00 91.12 141 GLU A CA 1
ATOM 1092 C C . GLU A 1 141 ? 6.227 -11.100 13.636 1.00 91.12 141 GLU A C 1
ATOM 1094 O O . GLU A 1 141 ? 5.049 -10.923 13.951 1.00 91.12 141 GLU A O 1
ATOM 1099 N N . ASP A 1 142 ? 7.047 -10.090 13.337 1.00 90.38 142 ASP A N 1
ATOM 1100 C CA . ASP A 1 142 ? 6.651 -8.685 13.389 1.00 90.38 142 ASP A CA 1
ATOM 1101 C C . ASP A 1 142 ? 5.768 -8.329 12.175 1.00 90.38 142 ASP A C 1
ATOM 1103 O O . ASP A 1 142 ? 4.830 -7.537 12.291 1.00 90.38 142 ASP A O 1
ATOM 1107 N N . ALA A 1 143 ? 6.013 -8.950 11.013 1.00 90.06 143 ALA A N 1
ATOM 1108 C CA . ALA A 1 143 ? 5.224 -8.753 9.793 1.00 90.06 143 ALA A CA 1
ATOM 1109 C C . ALA A 1 143 ? 3.859 -9.459 9.812 1.00 90.06 143 ALA A C 1
ATOM 1111 O O . ALA A 1 143 ? 2.945 -9.039 9.097 1.00 90.06 143 ALA A O 1
ATOM 1112 N N . LEU A 1 144 ? 3.692 -10.507 10.626 1.00 91.06 144 LEU A N 1
ATOM 1113 C CA . LEU A 1 144 ? 2.497 -11.357 10.634 1.00 91.06 144 LEU A CA 1
ATOM 1114 C C . LEU A 1 144 ? 1.195 -10.554 10.785 1.00 91.06 144 LEU A C 1
ATOM 1116 O O . LEU A 1 144 ? 0.208 -10.824 10.101 1.00 91.06 144 LEU A O 1
ATOM 1120 N N . GLY A 1 145 ? 1.199 -9.529 11.642 1.00 90.25 145 GLY A N 1
ATOM 1121 C CA . GLY A 1 145 ? 0.031 -8.676 11.873 1.00 90.25 145 GLY A CA 1
ATOM 1122 C C . GLY A 1 145 ? -0.383 -7.832 10.661 1.00 90.25 145 GLY A C 1
ATOM 1123 O O . GLY A 1 145 ? -1.567 -7.522 10.516 1.00 90.25 145 GLY A O 1
ATOM 1124 N N . ALA A 1 146 ? 0.569 -7.469 9.797 1.00 92.31 146 ALA A N 1
ATOM 1125 C CA . ALA A 1 146 ? 0.310 -6.771 8.540 1.00 92.31 146 ALA A CA 1
ATOM 1126 C C . ALA A 1 146 ? -0.113 -7.751 7.440 1.00 92.31 146 ALA A C 1
ATOM 1128 O O . ALA A 1 146 ? -1.100 -7.509 6.748 1.00 92.31 146 ALA A O 1
ATOM 1129 N N . ILE A 1 147 ? 0.582 -8.887 7.343 1.00 93.06 147 ILE A N 1
ATOM 1130 C CA . ILE A 1 147 ? 0.306 -9.969 6.390 1.00 93.06 147 ILE A CA 1
ATOM 1131 C C . ILE A 1 147 ? -1.132 -10.476 6.538 1.00 93.06 147 ILE A C 1
ATOM 1133 O O . ILE A 1 147 ? -1.853 -10.583 5.553 1.00 93.06 147 ILE A O 1
ATOM 1137 N N . ALA A 1 148 ? -1.593 -10.698 7.772 1.00 92.62 148 ALA A N 1
ATOM 1138 C CA . ALA A 1 148 ? -2.944 -11.188 8.050 1.00 92.62 148 ALA A CA 1
ATOM 1139 C C . ALA A 1 148 ? -4.073 -10.230 7.613 1.00 92.62 148 ALA A C 1
ATOM 1141 O O . ALA A 1 148 ? -5.243 -10.608 7.644 1.00 92.62 148 ALA A O 1
ATOM 1142 N N . ARG A 1 149 ? -3.750 -8.983 7.250 1.00 92.56 149 ARG A N 1
ATOM 1143 C CA . ARG A 1 149 ? -4.718 -7.956 6.836 1.00 92.56 149 ARG A CA 1
ATOM 1144 C C . ARG A 1 149 ? -4.650 -7.633 5.355 1.00 92.56 149 ARG A C 1
ATOM 1146 O O . ARG A 1 149 ? -5.435 -6.794 4.925 1.00 92.56 149 ARG A O 1
ATOM 1153 N N . ALA A 1 150 ? -3.723 -8.226 4.612 1.00 94.69 150 ALA A N 1
ATOM 1154 C CA . ALA A 1 150 ? -3.479 -7.894 3.220 1.00 94.69 150 ALA A CA 1
ATOM 1155 C C . ALA A 1 150 ? -3.905 -9.038 2.295 1.00 94.69 150 ALA A C 1
ATOM 1157 O O . ALA A 1 150 ? -3.621 -10.200 2.576 1.00 94.69 150 ALA A O 1
ATOM 1158 N N . GLY A 1 151 ? -4.566 -8.711 1.183 1.00 95.62 151 GLY A N 1
ATOM 1159 C CA . GLY A 1 151 ? -4.886 -9.689 0.138 1.00 95.62 151 GLY A CA 1
ATOM 1160 C C . GLY A 1 151 ? -3.661 -10.095 -0.686 1.00 95.62 151 GLY A C 1
ATOM 1161 O O . GLY A 1 151 ? -3.536 -11.248 -1.096 1.00 95.62 151 GLY A O 1
ATOM 1162 N N . GLN A 1 152 ? -2.745 -9.153 -0.913 1.00 97.31 152 GLN A N 1
ATOM 1163 C CA . GLN A 1 152 ? -1.511 -9.351 -1.668 1.00 97.31 152 GLN A CA 1
ATOM 1164 C C . GLN A 1 152 ? -0.321 -8.727 -0.940 1.00 97.31 152 GLN A C 1
ATOM 1166 O O . GLN A 1 152 ? -0.465 -7.748 -0.207 1.00 97.31 152 GLN A O 1
ATOM 1171 N N . ILE A 1 153 ? 0.867 -9.290 -1.157 1.00 95.50 153 ILE A N 1
ATOM 1172 C CA . ILE A 1 153 ? 2.101 -8.860 -0.495 1.00 95.50 153 ILE A CA 1
ATOM 1173 C C . ILE A 1 153 ? 3.188 -8.700 -1.553 1.00 95.50 153 ILE A C 1
ATOM 1175 O O . ILE A 1 153 ? 3.411 -9.600 -2.362 1.00 95.50 153 ILE A O 1
ATOM 1179 N N .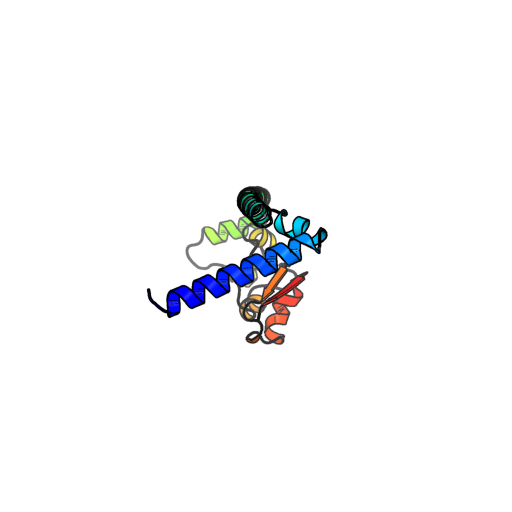 VAL A 1 154 ? 3.872 -7.563 -1.520 1.00 96.19 154 VAL A N 1
ATOM 1180 C CA . VAL A 1 154 ? 5.073 -7.280 -2.303 1.00 96.19 154 VAL A CA 1
ATOM 1181 C C . VAL A 1 154 ? 6.225 -7.079 -1.332 1.00 96.19 154 VAL A C 1
ATOM 1183 O O . VAL A 1 154 ? 6.152 -6.256 -0.419 1.00 96.19 154 VAL A O 1
ATOM 1186 N N . VAL A 1 155 ? 7.279 -7.859 -1.533 1.00 93.75 155 VAL A N 1
ATOM 1187 C CA . VAL A 1 155 ? 8.481 -7.876 -0.701 1.00 93.75 155 VAL A CA 1
ATOM 1188 C C . VAL A 1 155 ? 9.615 -7.275 -1.522 1.00 93.75 155 VAL A C 1
ATOM 1190 O O . VAL A 1 155 ? 9.915 -7.775 -2.605 1.00 93.75 155 VAL A O 1
ATOM 1193 N N . VAL A 1 156 ? 10.206 -6.192 -1.023 1.00 91.12 156 VAL A N 1
ATOM 1194 C CA . VAL A 1 156 ? 11.341 -5.499 -1.637 1.00 91.12 156 VAL A CA 1
ATOM 1195 C C . VAL A 1 156 ? 12.505 -5.570 -0.654 1.00 91.12 156 VAL A C 1
ATOM 1197 O O . VAL A 1 156 ? 12.383 -5.127 0.488 1.00 91.12 156 VAL A O 1
ATOM 1200 N N . GLY A 1 157 ? 13.616 -6.178 -1.064 1.00 75.75 157 GLY A N 1
ATOM 1201 C CA . GLY A 1 157 ? 14.780 -6.384 -0.198 1.00 75.75 157 GLY A CA 1
ATOM 1202 C C . GLY A 1 157 ? 15.662 -7.528 -0.650 1.00 75.75 157 GLY A C 1
ATOM 1203 O O . GLY A 1 157 ? 15.114 -8.498 -1.219 1.00 75.75 157 GLY A O 1
#

pLDDT: mean 89.52, std 8.29, range [55.78, 97.31]

InterPro domains:
  IPR027417 P-loop containing nucleoside triphosphate hydrolase [G3DSA:3.40.50.300] (18-157)